Protein AF-A0AA96NWI6-F1 (afdb_monomer_lite)

Secondary structure (DSSP, 8-state):
------------------SSSSHHHHHHHHHHHHHHHHHHHHHHHS-SPPPGGGG-BTTBEEHHHHHHHHHHTTPPP-----TTT-TT-EEEEE-SS-EEEEES--HHHHHH-TTSHHHHS-EEEEEETTEEE-TTS-EE-GGG-HHHHSEEEET---

Sequence (158 aa):
MGLWAFIPALLSGLLVAGRVAISLLSKVGKMGYKAAKQCVGKCKNLGKPKSPDKLLKNGKVDHKDIQAWAKKQNLQNQWKSDPQKFPNGGFKYNDGTYSVHGHGANPAAQVKFPTSNAAQGPTVRITGPKGSLRTDGTWGPFKSDPNGAHIPLKNSPY

Foldseek 3Di:
DDDDDDDDDDDDDDDDDPDDPPVPVVVVVVVVVVVVVVVVVVVVVVQDQDACLVQQDQLAHEPVSVVVSCVVNVWDWPFDDDCQQAVQGWTWTDSPFKIKTKGWAGCVCCVVPVPALSNVTIFIWIQGPAGTQFSVSDGHHCVVPVRRRGGHYPPDSD

Structure (mmCIF, N/CA/C/O backbone):
data_AF-A0AA96NWI6-F1
#
_entry.id   AF-A0AA96NWI6-F1
#
loop_
_atom_site.group_PDB
_atom_site.id
_atom_site.type_symbol
_atom_site.label_atom_id
_atom_site.label_alt_id
_atom_site.label_comp_id
_atom_site.label_asym_id
_atom_site.label_entity_id
_atom_site.label_seq_id
_atom_site.pdbx_PDB_ins_code
_atom_site.Cartn_x
_atom_site.Cartn_y
_atom_site.Cartn_z
_atom_site.occupancy
_atom_site.B_iso_or_equiv
_atom_site.auth_seq_id
_atom_site.auth_comp_id
_atom_site.auth_asym_id
_atom_site.auth_atom_id
_atom_site.pdbx_PDB_model_num
ATOM 1 N N . MET A 1 1 ? -40.478 55.221 75.604 1.00 37.75 1 MET A N 1
ATOM 2 C CA . MET A 1 1 ? -41.612 54.590 76.317 1.00 37.75 1 MET A CA 1
ATOM 3 C C . MET A 1 1 ? -42.461 53.822 75.312 1.00 37.75 1 MET A C 1
ATOM 5 O O . MET A 1 1 ? -42.624 54.365 74.233 1.00 37.75 1 MET A O 1
ATOM 9 N N . GLY A 1 2 ? -42.924 52.613 75.680 1.00 38.06 2 GLY A N 1
ATOM 10 C CA . GLY A 1 2 ? -43.979 51.770 75.055 1.00 38.06 2 GLY A CA 1
ATOM 11 C C . GLY A 1 2 ? -43.834 51.471 73.556 1.00 38.06 2 GLY A C 1
ATOM 12 O O . GLY A 1 2 ? -43.885 52.375 72.744 1.00 38.06 2 GLY A O 1
ATOM 13 N N . LEU A 1 3 ? -43.594 50.253 73.068 1.00 33.91 3 LEU A N 1
ATOM 14 C CA . LEU A 1 3 ? -44.259 48.972 73.327 1.00 33.91 3 LEU A CA 1
ATOM 15 C C . LEU A 1 3 ? -45.797 49.023 73.155 1.00 33.91 3 LEU A C 1
ATOM 17 O O . LEU A 1 3 ? -46.494 49.603 73.978 1.00 33.91 3 LEU A O 1
ATOM 21 N N . TRP A 1 4 ? -46.252 48.317 72.110 1.00 32.47 4 TRP A N 1
ATOM 22 C CA . TRP A 1 4 ? -47.606 47.837 71.781 1.00 32.47 4 TRP A CA 1
ATOM 23 C C . TRP A 1 4 ? -48.689 48.837 71.347 1.00 32.47 4 TRP A C 1
ATOM 25 O O . TRP A 1 4 ? -49.303 49.518 72.157 1.00 32.47 4 TRP A O 1
ATOM 35 N N . ALA A 1 5 ? -49.071 48.736 70.071 1.00 45.28 5 ALA A N 1
ATOM 36 C CA . ALA A 1 5 ? -50.470 48.838 69.667 1.00 45.28 5 ALA A CA 1
ATOM 37 C C . ALA A 1 5 ? -50.777 47.737 68.641 1.00 45.28 5 ALA A C 1
ATOM 39 O O . ALA A 1 5 ? -50.220 47.696 67.545 1.00 45.28 5 ALA A O 1
ATOM 40 N N . PHE A 1 6 ? -51.627 46.809 69.071 1.00 38.56 6 PHE A N 1
ATOM 41 C CA . PHE A 1 6 ? -52.264 45.768 68.279 1.00 38.56 6 PHE A CA 1
ATOM 42 C C . PHE A 1 6 ? -53.183 46.382 67.211 1.00 38.56 6 PHE A C 1
ATOM 44 O O . PHE A 1 6 ? -53.954 47.287 67.517 1.00 38.56 6 PHE A O 1
ATOM 51 N N . ILE A 1 7 ? -53.184 45.812 66.003 1.00 44.25 7 ILE A N 1
ATOM 52 C CA . ILE A 1 7 ? -54.312 45.897 65.063 1.00 44.25 7 ILE A CA 1
ATOM 53 C C . ILE A 1 7 ? -54.665 44.462 64.648 1.00 44.25 7 ILE A C 1
ATOM 55 O O . ILE A 1 7 ? -53.805 43.778 64.086 1.00 44.25 7 ILE A O 1
ATOM 59 N N . PRO A 1 8 ? -55.889 43.976 64.922 1.00 45.72 8 PRO A N 1
ATOM 60 C CA . PRO A 1 8 ? -56.371 42.701 64.413 1.00 45.72 8 PRO A CA 1
ATOM 61 C C . PRO A 1 8 ? -57.242 42.862 63.153 1.00 45.72 8 PRO A C 1
ATOM 63 O O . PRO A 1 8 ? -58.024 43.803 63.052 1.00 45.72 8 PRO A O 1
ATOM 66 N N . ALA A 1 9 ? -57.163 41.834 62.294 1.00 39.34 9 ALA A N 1
ATOM 67 C CA . ALA A 1 9 ? -58.085 41.452 61.210 1.00 39.34 9 ALA A CA 1
ATOM 68 C C . ALA A 1 9 ? -58.128 42.390 59.977 1.00 39.34 9 ALA A C 1
ATOM 70 O O . ALA A 1 9 ? -58.003 43.595 60.101 1.00 39.34 9 ALA A O 1
ATOM 71 N N . LEU A 1 10 ? -58.288 41.949 58.724 1.00 38.03 10 LEU A N 1
ATOM 72 C CA . LEU A 1 10 ? -58.968 40.788 58.134 1.00 38.03 10 LEU A CA 1
ATOM 73 C C . LEU A 1 10 ? -58.508 40.683 56.643 1.00 38.03 10 LEU A C 1
ATOM 75 O O . LEU A 1 10 ? -57.873 41.610 56.152 1.00 38.03 10 LEU A O 1
ATOM 79 N N . LEU A 1 11 ? -58.897 39.615 55.928 1.00 38.88 11 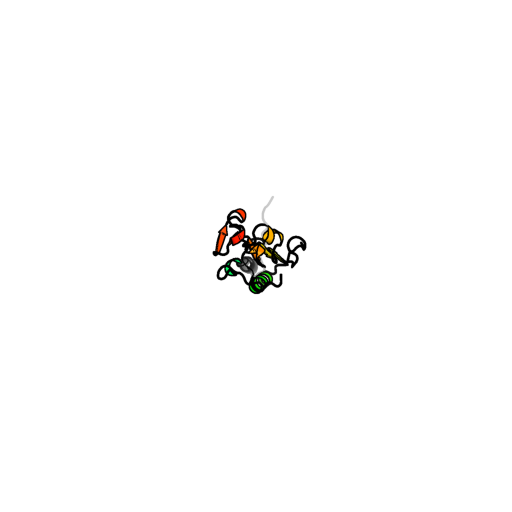LEU A N 1
ATOM 80 C CA . LEU A 1 11 ? -58.579 39.190 54.537 1.00 38.88 11 LEU A CA 1
ATOM 81 C C . LEU A 1 11 ? -57.443 38.152 54.457 1.00 38.88 11 LEU A C 1
ATOM 83 O O . LEU A 1 11 ? -56.268 38.478 54.366 1.00 38.88 11 LEU A O 1
ATOM 87 N N . SER A 1 12 ? -57.709 36.858 54.647 1.00 42.09 12 SER A N 1
ATOM 88 C CA . SER A 1 12 ? -58.475 35.941 53.775 1.00 42.09 12 SER A CA 1
ATOM 89 C C . SER A 1 12 ? -57.887 35.793 52.367 1.00 42.09 12 SER A C 1
ATOM 91 O O . SER A 1 12 ? -58.267 36.503 51.447 1.00 42.09 12 SER A O 1
ATOM 93 N N . GLY A 1 13 ? -57.027 34.780 52.224 1.00 37.06 13 GLY A N 1
ATOM 94 C CA . GLY A 1 13 ? -56.983 33.893 51.060 1.00 37.06 13 GLY A CA 1
ATOM 95 C C . GLY A 1 13 ? -56.286 34.389 49.793 1.00 37.06 13 GLY A C 1
ATOM 96 O O . GLY A 1 13 ? -56.929 34.974 48.936 1.00 37.06 13 GLY A O 1
ATOM 97 N N . LEU A 1 14 ? -55.039 33.949 49.577 1.00 36.94 14 LEU A N 1
ATOM 98 C CA . LEU A 1 14 ? -54.689 33.272 48.321 1.00 36.94 14 LEU A CA 1
ATOM 99 C C . LEU A 1 14 ? -53.428 32.402 48.469 1.00 36.94 14 LEU A C 1
ATOM 101 O O . LEU A 1 14 ? -52.298 32.875 48.512 1.00 36.94 14 LEU A O 1
ATOM 105 N N . LEU A 1 15 ? -53.692 31.103 48.592 1.00 41.00 15 LEU A N 1
ATOM 106 C CA . LEU A 1 15 ? -52.991 29.973 47.981 1.00 41.00 15 LEU A CA 1
ATOM 107 C C . LEU A 1 15 ? -51.484 30.088 47.681 1.00 41.00 15 LEU A C 1
ATOM 109 O O . LEU A 1 15 ? -51.024 30.666 46.700 1.00 41.00 15 LEU A O 1
ATOM 113 N N . VAL A 1 16 ? -50.758 29.313 48.486 1.00 46.16 16 VAL A N 1
ATOM 114 C CA . VAL A 1 16 ? -49.515 28.598 48.185 1.00 46.16 16 VAL A CA 1
ATOM 115 C C . VAL A 1 16 ? -49.493 28.078 46.739 1.00 46.16 16 VAL A C 1
ATOM 117 O O . VAL A 1 16 ? -50.089 27.053 46.424 1.00 46.16 16 VAL A O 1
ATOM 120 N N . ALA A 1 17 ? -48.746 28.745 45.865 1.00 42.22 17 ALA A N 1
ATOM 121 C CA . ALA A 1 17 ? -48.365 28.212 44.557 1.00 42.22 17 ALA A CA 1
ATOM 122 C C . ALA A 1 17 ? -46.963 28.697 44.167 1.00 42.22 17 ALA A C 1
ATOM 124 O O . ALA A 1 17 ? -46.728 29.242 43.097 1.00 42.22 17 ALA A O 1
ATOM 125 N N . GLY A 1 18 ? -45.995 28.510 45.060 1.00 43.12 18 GLY A N 1
ATOM 126 C CA . GLY A 1 18 ? -44.604 28.838 44.784 1.00 43.12 18 GLY A CA 1
ATOM 127 C C . GLY A 1 18 ? -43.700 27.772 45.357 1.00 43.12 18 GLY A C 1
ATOM 128 O O . GLY A 1 18 ? -43.241 27.957 46.476 1.00 43.12 18 GLY A O 1
ATOM 129 N N . ARG A 1 19 ? -43.493 26.661 44.620 1.00 45.44 19 ARG A N 1
ATOM 130 C CA . ARG A 1 19 ? -42.296 25.775 44.694 1.00 45.44 19 ARG A CA 1
ATOM 131 C C . ARG A 1 19 ? -42.347 24.457 43.895 1.00 45.44 19 ARG A C 1
ATOM 133 O O . ARG A 1 19 ? -41.465 23.630 44.086 1.00 45.44 19 ARG A O 1
ATOM 140 N N . VAL A 1 20 ? -43.277 24.244 42.956 1.00 44.91 20 VAL A N 1
ATOM 141 C CA . VAL A 1 20 ? -43.308 22.980 42.166 1.00 44.91 20 VAL A CA 1
ATOM 142 C C . VAL A 1 20 ? -42.875 23.143 40.696 1.00 44.91 20 VAL A C 1
ATOM 144 O O . VAL A 1 20 ? -42.716 22.157 39.987 1.00 44.91 20 VAL A O 1
ATOM 147 N N . ALA A 1 21 ? -42.555 24.353 40.225 1.00 43.72 21 ALA A N 1
ATOM 148 C CA . ALA A 1 21 ? -42.187 24.570 38.814 1.00 43.72 21 ALA A CA 1
ATOM 149 C C . ALA A 1 21 ? -40.673 24.521 38.498 1.00 43.72 21 ALA A C 1
ATOM 151 O O . ALA A 1 21 ? -40.297 24.510 37.331 1.00 43.72 21 ALA A O 1
ATOM 152 N N . ILE A 1 22 ? -39.781 24.457 39.496 1.00 40.31 22 ILE A N 1
ATOM 153 C CA . ILE A 1 22 ? -38.317 24.503 39.253 1.00 40.31 22 ILE A CA 1
ATOM 154 C C . ILE A 1 22 ? -37.688 23.091 39.177 1.00 40.31 22 ILE A C 1
ATOM 156 O O . ILE A 1 22 ? -36.609 22.900 38.614 1.00 40.31 22 ILE A O 1
ATOM 160 N N . SER A 1 23 ? -38.374 22.054 39.669 1.00 42.44 23 SER A N 1
ATOM 161 C CA . SER A 1 23 ? -37.821 20.688 39.729 1.00 42.44 23 SER A CA 1
ATOM 162 C C . SER A 1 23 ? -37.815 19.950 38.377 1.00 42.44 23 SER A C 1
ATOM 164 O O . SER A 1 23 ? -36.943 19.115 38.129 1.00 42.44 23 SER A O 1
ATOM 166 N N . LEU A 1 24 ? -38.726 20.278 37.455 1.00 42.94 24 LEU A N 1
ATOM 167 C CA . LEU A 1 24 ? -38.852 19.545 36.186 1.00 42.94 24 LEU A CA 1
ATOM 168 C C . LEU A 1 24 ? -37.841 19.986 35.112 1.00 42.94 24 LEU A C 1
ATOM 170 O O . LEU A 1 24 ? -37.417 19.160 34.306 1.00 42.94 24 LEU A O 1
ATOM 174 N N . LEU A 1 25 ? -37.355 21.231 35.142 1.00 43.59 25 LEU A N 1
ATOM 175 C CA . LEU A 1 25 ? -36.366 21.724 34.168 1.00 43.59 25 LEU A CA 1
ATOM 176 C C . LEU A 1 25 ? -34.957 21.149 34.389 1.00 43.59 25 LEU A C 1
ATOM 178 O O . LEU A 1 25 ? -34.218 20.894 33.437 1.00 43.59 25 LEU A O 1
ATOM 182 N N . SER A 1 26 ? -34.585 20.861 35.638 1.00 43.34 26 SER A N 1
ATOM 183 C CA . SER A 1 26 ? -33.250 20.336 35.960 1.00 43.34 26 SER A CA 1
ATOM 184 C C . SER A 1 26 ? -33.080 18.846 35.623 1.00 43.34 26 SER A C 1
ATOM 186 O O . SER A 1 26 ? -31.958 18.391 35.373 1.00 43.34 26 SER A O 1
ATOM 188 N N . LYS A 1 27 ? -34.178 18.080 35.551 1.00 44.12 27 LYS A N 1
ATOM 189 C CA . LYS A 1 27 ? -34.154 16.650 35.192 1.00 44.12 27 LYS A CA 1
ATOM 190 C C . LYS A 1 27 ? -34.096 16.435 33.675 1.00 44.12 27 LYS A C 1
ATOM 192 O O . LYS A 1 27 ? -33.365 15.554 33.220 1.00 44.12 27 LYS A O 1
ATOM 197 N N . VAL A 1 28 ? -34.768 17.287 32.895 1.00 48.31 28 VAL A N 1
ATOM 198 C CA . VAL A 1 28 ? -34.723 17.259 31.420 1.00 48.31 28 VAL A CA 1
ATOM 199 C C . VAL A 1 28 ? -33.347 17.697 30.900 1.00 48.31 28 VAL A C 1
ATOM 201 O O . VAL A 1 28 ? -32.775 17.018 30.049 1.00 48.31 28 VAL A O 1
ATOM 204 N N . GLY A 1 29 ? -32.739 18.738 31.485 1.00 42.88 29 GLY A N 1
ATOM 205 C CA . GLY A 1 29 ? -31.388 19.183 31.110 1.00 42.88 29 GLY A CA 1
ATOM 206 C C . GLY A 1 29 ? -30.290 18.141 31.376 1.00 42.88 29 GLY A C 1
ATOM 207 O O . GLY A 1 29 ? -29.401 17.941 30.547 1.00 42.88 29 GLY A O 1
ATOM 208 N N . LYS A 1 30 ? -30.369 17.401 32.493 1.00 46.94 30 LYS A N 1
ATOM 209 C CA . LYS A 1 30 ? -29.399 16.335 32.820 1.00 46.94 30 LYS A CA 1
ATOM 210 C C . LYS A 1 30 ? -29.573 15.077 31.959 1.00 46.94 30 LYS A C 1
ATOM 212 O O . LYS A 1 30 ? -28.570 14.447 31.620 1.00 46.94 30 LYS A O 1
ATOM 217 N N . MET A 1 31 ? -30.805 14.723 31.574 1.00 43.41 31 MET A N 1
ATOM 218 C CA . MET A 1 31 ? -31.057 13.632 30.619 1.00 43.41 31 MET A CA 1
ATOM 219 C C . MET A 1 31 ? -30.610 14.000 29.202 1.00 43.41 31 MET A C 1
ATOM 221 O O . MET A 1 31 ? -29.936 13.192 28.568 1.00 43.41 31 MET A O 1
ATOM 225 N N . GLY A 1 32 ? -30.881 15.228 28.747 1.00 47.72 32 GLY A N 1
ATOM 226 C CA . GLY A 1 32 ? -30.402 15.737 27.459 1.00 47.72 32 GLY A CA 1
ATOM 227 C C . GLY A 1 32 ? -28.876 15.788 27.380 1.00 47.72 32 GLY A C 1
ATOM 228 O O . GLY A 1 32 ? -28.300 15.346 26.393 1.00 47.72 32 GLY A O 1
ATOM 229 N N . TYR A 1 33 ? -28.198 16.215 28.451 1.00 50.97 33 TYR A N 1
ATOM 230 C CA . TYR A 1 33 ? -26.734 16.229 28.508 1.00 50.97 33 TYR A CA 1
ATOM 231 C C . TYR A 1 33 ? -26.126 14.817 28.537 1.00 50.97 33 TYR A C 1
ATOM 233 O O . TYR A 1 33 ? -25.139 14.567 27.847 1.00 50.97 33 TYR A O 1
ATOM 241 N N . LYS A 1 34 ? -26.708 13.861 29.279 1.00 51.22 34 LYS A N 1
ATOM 242 C CA . LYS A 1 34 ? -26.253 12.458 29.247 1.00 51.22 34 LYS A CA 1
ATOM 243 C C . LYS A 1 34 ? -26.489 11.817 27.880 1.00 51.22 34 LYS A C 1
ATOM 245 O O . LYS A 1 34 ? -25.558 11.210 27.362 1.00 51.22 34 LYS A O 1
ATOM 250 N N . ALA A 1 35 ? -27.666 11.994 27.282 1.00 52.59 35 ALA A N 1
ATOM 251 C CA . ALA A 1 35 ? -27.978 11.479 25.950 1.00 52.59 35 ALA A CA 1
ATOM 252 C C . ALA A 1 35 ? -27.085 12.118 24.875 1.00 52.59 35 ALA A C 1
ATOM 254 O O . ALA A 1 35 ? -26.501 11.401 24.070 1.00 52.59 35 ALA A O 1
ATOM 255 N N 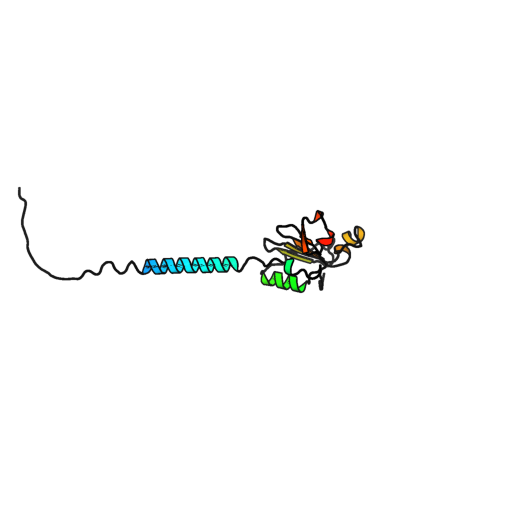. ALA A 1 36 ? -26.860 13.435 24.919 1.00 51.28 36 ALA A N 1
ATOM 256 C CA . ALA A 1 36 ? -25.931 14.122 24.024 1.00 51.28 36 ALA A CA 1
ATOM 257 C C . ALA A 1 36 ? -24.488 13.624 24.202 1.00 51.28 36 ALA A C 1
ATOM 259 O O . ALA A 1 36 ? -23.814 13.343 23.217 1.00 51.28 36 ALA A O 1
ATOM 260 N N . LYS A 1 37 ? -24.012 13.414 25.436 1.00 50.62 37 LYS A N 1
ATOM 261 C CA . LYS A 1 37 ? -22.665 12.871 25.701 1.00 50.62 37 LYS A CA 1
ATOM 262 C C . LYS A 1 37 ? -22.538 11.401 25.279 1.00 50.62 37 LYS A C 1
ATOM 264 O O . LYS A 1 37 ? -21.469 10.987 24.834 1.00 50.62 37 LYS A O 1
ATOM 269 N N . GLN A 1 38 ? -23.622 10.628 25.359 1.00 47.69 38 GLN A N 1
ATOM 270 C CA . GLN A 1 38 ? -23.695 9.235 24.910 1.00 47.69 38 GLN A CA 1
ATOM 271 C C . GLN A 1 38 ? -23.774 9.135 23.375 1.00 47.69 38 GLN A C 1
ATOM 273 O O . GLN A 1 38 ? -23.131 8.259 22.803 1.00 47.69 38 GLN A O 1
ATOM 278 N N . CYS A 1 39 ? -24.439 10.077 22.697 1.00 49.97 39 CYS A N 1
ATOM 279 C CA . CYS A 1 39 ? -24.422 10.228 21.237 1.00 49.97 39 CYS A CA 1
ATOM 280 C C . CYS A 1 39 ? -23.056 10.718 20.726 1.00 49.97 39 CYS A C 1
ATOM 282 O O . CYS A 1 39 ? -22.515 10.142 19.787 1.00 49.97 39 CYS A O 1
ATOM 284 N N . VAL A 1 40 ? -22.422 11.684 21.400 1.00 52.53 40 VAL A N 1
ATOM 285 C CA . VAL A 1 40 ? -21.042 12.117 21.107 1.00 52.53 40 VAL A CA 1
ATOM 286 C C . VAL A 1 40 ? -20.041 10.978 21.356 1.00 52.53 40 VAL A C 1
ATOM 288 O O . VAL A 1 40 ? -19.093 10.807 20.593 1.00 52.53 40 VAL A O 1
ATOM 291 N N . GLY A 1 41 ? -20.261 10.147 22.379 1.00 48.16 41 GLY A N 1
ATOM 292 C CA . GLY A 1 41 ? -19.446 8.963 22.672 1.00 48.16 41 GLY A CA 1
ATOM 293 C C . GLY A 1 41 ? -19.626 7.809 21.676 1.00 48.16 41 GLY A C 1
ATOM 294 O O . GLY A 1 41 ? -18.648 7.146 21.330 1.00 48.16 41 GLY A O 1
ATOM 295 N N . LYS A 1 42 ? -20.848 7.585 21.167 1.00 42.53 42 LYS A N 1
ATOM 296 C CA . LYS A 1 42 ? -21.126 6.599 20.105 1.00 42.53 42 LYS A CA 1
ATOM 297 C C . LYS A 1 42 ? -20.564 7.055 18.755 1.00 42.53 42 LYS A C 1
ATOM 299 O O . LYS A 1 42 ? -19.972 6.239 18.059 1.00 42.53 42 LYS A O 1
ATOM 304 N N . CYS A 1 43 ? -20.616 8.351 18.441 1.00 47.06 43 CYS A N 1
ATOM 305 C CA . CYS A 1 43 ? -19.950 8.919 17.263 1.00 47.06 43 CYS A CA 1
ATOM 306 C C . CYS A 1 43 ? -18.416 8.893 17.368 1.00 47.06 43 CYS A C 1
ATOM 308 O O . CYS A 1 43 ? -17.747 8.640 16.371 1.00 47.06 43 CYS A O 1
ATOM 310 N N . LYS A 1 44 ? -17.840 9.040 18.571 1.00 45.34 44 LYS A N 1
ATOM 311 C CA . LYS A 1 44 ? -16.389 8.882 18.793 1.00 45.34 44 LYS A CA 1
ATOM 312 C C . LYS A 1 44 ? -15.879 7.446 18.603 1.00 45.34 44 LYS A C 1
ATOM 314 O O . LYS A 1 44 ? -14.703 7.270 18.303 1.00 45.34 44 LYS A O 1
ATOM 319 N N . ASN A 1 45 ? -16.738 6.432 18.732 1.00 44.06 45 ASN A N 1
ATOM 320 C CA . ASN A 1 45 ? -16.377 5.023 18.512 1.00 44.06 45 ASN A CA 1
ATOM 321 C C . ASN A 1 45 ? -16.815 4.463 17.145 1.00 44.06 45 ASN A C 1
ATOM 323 O O . ASN A 1 45 ? -16.476 3.328 16.820 1.00 44.06 45 ASN A O 1
ATOM 327 N N . LEU A 1 46 ? -17.498 5.258 16.317 1.00 45.41 46 LEU A N 1
ATOM 328 C CA . LEU A 1 46 ? -17.781 4.937 14.910 1.00 45.41 46 LEU A CA 1
ATOM 329 C C . LEU A 1 46 ? -16.589 5.229 13.974 1.00 45.41 46 LEU A C 1
ATOM 331 O O . LEU A 1 46 ? -16.655 4.911 12.790 1.00 45.41 46 LEU A O 1
ATOM 335 N N . GLY A 1 47 ? -15.504 5.808 14.502 1.00 45.16 47 GLY A N 1
ATOM 336 C CA . GLY A 1 47 ? -14.408 6.385 13.720 1.00 45.16 47 GLY A CA 1
ATOM 337 C C . GLY A 1 47 ? -13.003 5.884 14.054 1.00 45.16 47 GLY A C 1
ATOM 338 O O . GLY A 1 47 ? -12.050 6.574 13.715 1.00 45.16 47 GLY A O 1
ATOM 339 N N . LYS A 1 48 ? -12.825 4.722 14.707 1.00 49.19 48 LYS A N 1
ATOM 340 C CA . LYS A 1 48 ? -11.505 4.068 14.641 1.00 49.19 48 LYS A CA 1
ATOM 341 C C . LYS A 1 48 ? -11.382 3.399 13.273 1.00 49.19 48 LYS A C 1
ATOM 343 O O . LYS A 1 48 ? -12.205 2.523 12.977 1.00 49.19 48 LYS A O 1
ATOM 348 N N . PRO A 1 49 ? -10.389 3.773 12.450 1.00 54.66 49 PRO A N 1
ATOM 349 C CA . PRO A 1 49 ? -10.185 3.127 11.170 1.00 54.66 49 PRO A CA 1
ATOM 350 C C . PRO A 1 49 ? -10.042 1.625 11.373 1.00 54.66 49 PRO A C 1
ATOM 352 O O . PRO A 1 49 ? -9.260 1.169 12.214 1.00 54.66 49 PRO A O 1
ATOM 355 N N . LYS A 1 50 ? -10.830 0.832 10.634 1.00 72.56 50 LYS A N 1
ATOM 356 C CA . LYS A 1 50 ? -10.581 -0.611 10.594 1.00 72.56 50 LYS A CA 1
ATOM 357 C C . LYS A 1 50 ? -9.180 -0.775 10.028 1.00 72.56 50 LYS A C 1
ATOM 359 O O . LYS A 1 50 ? -8.904 -0.266 8.944 1.00 72.56 50 LYS A O 1
ATOM 364 N N . SER A 1 51 ? -8.323 -1.440 10.791 1.00 83.56 51 SER A N 1
ATOM 365 C CA . SER A 1 51 ? -6.936 -1.653 10.409 1.00 83.56 51 SER A CA 1
ATOM 366 C C . SER A 1 51 ? -6.870 -2.276 9.003 1.00 83.56 51 SER A C 1
ATOM 368 O O . SER A 1 51 ? -7.618 -3.219 8.716 1.00 83.56 51 SER A O 1
ATOM 370 N N . PRO A 1 52 ? -6.021 -1.745 8.107 1.00 88.06 52 PRO A N 1
ATOM 371 C CA . PRO A 1 52 ? -5.900 -2.242 6.740 1.00 88.06 52 PRO A CA 1
ATOM 372 C C . PRO A 1 52 ? -5.222 -3.623 6.648 1.00 88.06 52 PRO A C 1
ATOM 374 O O . PRO A 1 52 ? -5.127 -4.171 5.555 1.00 88.06 52 PRO A O 1
ATOM 377 N N . ASP A 1 53 ? -4.809 -4.244 7.765 1.00 90.12 53 ASP A N 1
ATOM 378 C CA . ASP A 1 53 ? -4.283 -5.623 7.776 1.00 90.12 53 ASP A CA 1
ATOM 379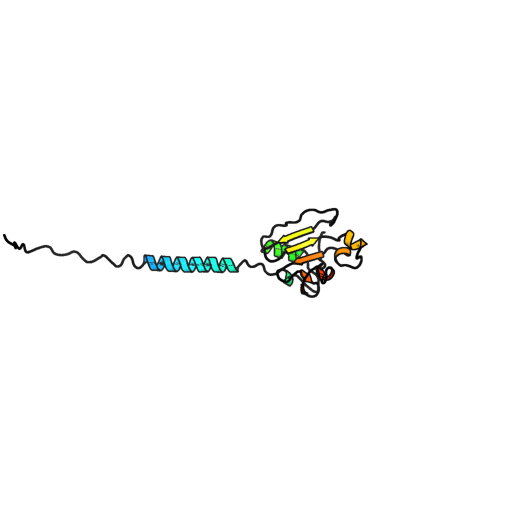 C C . ASP A 1 53 ? -5.274 -6.646 7.232 1.00 90.12 53 ASP A C 1
ATOM 381 O O . ASP A 1 53 ? -4.873 -7.615 6.597 1.00 90.12 53 ASP A O 1
ATOM 385 N N . LYS A 1 54 ? -6.576 -6.414 7.422 1.00 91.69 54 LYS A N 1
ATOM 386 C CA . LYS A 1 54 ? -7.625 -7.314 6.922 1.00 91.69 54 LYS A CA 1
ATOM 387 C C . LYS A 1 54 ? -7.753 -7.321 5.400 1.00 91.69 54 LYS A C 1
ATOM 389 O O . LYS A 1 54 ? -8.481 -8.151 4.865 1.00 91.69 54 LYS A O 1
ATOM 394 N N . LEU A 1 55 ? -7.070 -6.407 4.712 1.00 94.81 55 LEU A N 1
ATOM 395 C CA . LEU A 1 55 ? -7.001 -6.386 3.253 1.00 94.81 55 LEU A CA 1
ATOM 396 C C . LEU A 1 55 ? -5.965 -7.386 2.717 1.00 94.81 55 LEU A C 1
ATOM 398 O O . LEU A 1 55 ? -5.999 -7.716 1.532 1.00 94.81 55 LEU A O 1
ATOM 402 N N . LEU A 1 56 ? -5.059 -7.877 3.572 1.00 97.00 56 LEU A N 1
ATOM 403 C CA . LEU A 1 56 ? -4.072 -8.883 3.204 1.00 97.00 56 LEU A CA 1
ATOM 404 C C . LEU A 1 56 ? -4.752 -10.238 2.992 1.00 97.00 56 LEU A C 1
ATOM 406 O O . LEU A 1 56 ? -5.381 -10.790 3.893 1.00 97.00 56 LEU A O 1
ATOM 410 N N . LYS A 1 57 ? -4.587 -10.790 1.793 1.00 96.38 57 LYS A N 1
ATOM 411 C CA . LYS A 1 57 ? -5.118 -12.091 1.384 1.00 96.38 57 LYS A CA 1
ATOM 412 C C . LYS A 1 57 ? -4.000 -12.868 0.698 1.00 96.38 57 LYS A C 1
ATOM 414 O O . LYS A 1 57 ? -3.535 -12.470 -0.370 1.00 96.38 57 LYS A O 1
ATOM 419 N N . ASN A 1 58 ? -3.561 -13.967 1.312 1.00 95.38 58 ASN A N 1
ATOM 420 C CA . ASN A 1 58 ? -2.495 -14.841 0.797 1.00 95.38 58 ASN A CA 1
ATOM 421 C C . ASN A 1 58 ? -1.229 -14.060 0.392 1.00 95.38 58 ASN A C 1
ATOM 423 O O . ASN A 1 58 ? -0.722 -14.197 -0.722 1.00 95.38 58 ASN A O 1
ATOM 427 N N . GLY A 1 59 ? -0.778 -13.169 1.280 1.00 96.75 59 GLY A N 1
ATOM 428 C CA . GLY A 1 59 ? 0.417 -12.347 1.088 1.00 96.75 59 GLY A CA 1
ATOM 429 C C . GLY A 1 59 ? 0.328 -11.268 0.021 1.00 96.75 59 GLY A C 1
ATOM 430 O O . GLY A 1 59 ? 1.357 -10.769 -0.420 1.00 96.75 59 GLY A O 1
ATOM 431 N N . LYS A 1 60 ? -0.882 -10.900 -0.405 1.00 97.75 60 LYS A N 1
ATOM 432 C CA . LYS A 1 60 ? -1.124 -9.861 -1.410 1.00 97.75 60 LYS A CA 1
ATOM 433 C C . LYS A 1 60 ? -2.275 -8.966 -0.970 1.00 97.75 60 LYS A C 1
ATOM 435 O O . LYS A 1 60 ? -3.117 -9.381 -0.175 1.00 97.75 60 LYS A O 1
ATOM 440 N N . VAL A 1 61 ? -2.333 -7.756 -1.508 1.00 97.62 61 VAL A N 1
ATOM 441 C CA . VAL A 1 61 ? -3.460 -6.832 -1.310 1.00 97.62 61 VAL A CA 1
ATOM 442 C C . VAL A 1 61 ? -4.008 -6.429 -2.674 1.00 97.62 61 VAL A C 1
ATOM 444 O O . VAL A 1 61 ? -3.249 -6.321 -3.634 1.00 97.62 61 VAL A O 1
ATOM 447 N N . ASP A 1 62 ? -5.319 -6.231 -2.779 1.00 97.88 62 ASP A N 1
ATOM 448 C CA . ASP A 1 62 ? -5.947 -5.687 -3.985 1.00 97.88 62 ASP A CA 1
ATOM 449 C C . ASP A 1 62 ? -6.022 -4.155 -3.911 1.00 97.88 62 ASP A C 1
ATOM 451 O O . ASP A 1 62 ? -6.421 -3.585 -2.891 1.00 97.88 62 ASP A O 1
ATOM 455 N N . HIS A 1 63 ? -5.657 -3.473 -4.995 1.00 97.75 63 HIS A N 1
ATOM 456 C CA . HIS A 1 63 ? -5.734 -2.018 -5.076 1.00 97.75 63 HIS A CA 1
ATOM 457 C C . HIS A 1 63 ? -7.159 -1.490 -4.849 1.00 97.75 63 HIS A C 1
ATOM 459 O O . HIS A 1 63 ? -7.335 -0.497 -4.141 1.00 97.75 63 HIS A O 1
ATOM 465 N N . LYS A 1 64 ? -8.191 -2.167 -5.367 1.00 96.75 64 LYS A N 1
ATOM 466 C CA . LYS A 1 64 ? -9.592 -1.762 -5.173 1.00 96.75 64 LYS A CA 1
ATOM 467 C C . LYS A 1 64 ? -10.002 -1.832 -3.705 1.00 96.75 64 LYS A C 1
ATOM 469 O O . LYS A 1 64 ? -10.705 -0.942 -3.232 1.00 96.75 64 LYS A O 1
ATOM 474 N N . ASP A 1 65 ? -9.521 -2.840 -2.979 1.00 96.81 65 ASP A N 1
ATOM 475 C CA . ASP A 1 65 ? -9.793 -3.011 -1.549 1.00 96.81 65 ASP A CA 1
ATOM 476 C C . ASP A 1 65 ? -9.178 -1.861 -0.727 1.00 96.81 65 ASP A C 1
ATOM 478 O O . ASP A 1 65 ? -9.824 -1.331 0.181 1.00 96.81 65 ASP A O 1
ATOM 482 N N . ILE A 1 66 ? -7.972 -1.402 -1.087 1.00 96.69 66 ILE A N 1
ATOM 483 C CA . ILE A 1 66 ? -7.356 -0.210 -0.480 1.00 96.69 66 ILE A CA 1
ATOM 484 C C . ILE A 1 66 ? -8.158 1.050 -0.793 1.00 96.69 66 ILE A C 1
ATOM 486 O O . ILE A 1 66 ? -8.412 1.842 0.112 1.00 96.69 66 ILE A O 1
ATOM 490 N N . GLN A 1 67 ? -8.568 1.245 -2.048 1.00 96.56 67 GLN A N 1
ATOM 491 C CA . GLN A 1 67 ? -9.351 2.420 -2.440 1.00 96.56 67 GLN A CA 1
ATOM 492 C C . GLN A 1 67 ? -10.696 2.463 -1.705 1.00 96.56 67 GLN A C 1
ATOM 494 O O . GLN A 1 67 ? -11.101 3.507 -1.193 1.00 96.56 67 GLN A O 1
ATOM 499 N N . ALA A 1 68 ? -11.369 1.316 -1.578 1.00 95.12 68 ALA A N 1
ATOM 500 C CA . ALA A 1 68 ? -12.604 1.194 -0.813 1.00 95.12 68 ALA A CA 1
ATOM 501 C C . ALA A 1 68 ? -12.387 1.493 0.678 1.00 95.12 68 ALA A C 1
ATOM 503 O O . ALA A 1 68 ? -13.190 2.202 1.291 1.00 95.12 68 ALA A O 1
ATOM 504 N N . TRP A 1 69 ? -11.290 0.996 1.259 1.00 94.56 69 TRP A N 1
ATOM 505 C CA . TRP A 1 69 ? -10.900 1.312 2.632 1.00 94.56 69 TRP A CA 1
ATOM 506 C C . TRP A 1 69 ? -10.645 2.813 2.816 1.00 94.56 69 TRP A C 1
ATOM 508 O O . TRP A 1 69 ? -11.265 3.423 3.686 1.00 94.56 69 TRP A O 1
ATOM 518 N N . ALA A 1 70 ? -9.820 3.426 1.966 1.00 95.12 70 ALA A N 1
ATOM 519 C CA . ALA A 1 70 ? -9.488 4.846 2.039 1.00 95.12 70 ALA A CA 1
ATOM 520 C C . ALA A 1 70 ? -10.739 5.726 1.889 1.00 95.12 70 ALA A C 1
ATOM 522 O O . ALA A 1 70 ? -10.956 6.629 2.697 1.00 95.12 70 ALA A O 1
ATOM 523 N N . LYS A 1 71 ? -11.620 5.402 0.930 1.00 94.19 71 LYS A N 1
ATOM 524 C CA . LYS A 1 71 ? -12.908 6.085 0.734 1.00 94.19 71 LYS A CA 1
ATOM 525 C C . LYS A 1 71 ? -13.806 5.974 1.965 1.00 94.19 71 LYS A C 1
ATOM 527 O O . LYS A 1 71 ? -14.379 6.970 2.393 1.00 94.19 71 LYS A O 1
ATOM 532 N N . LYS A 1 72 ? -13.912 4.784 2.566 1.00 91.50 72 LYS A N 1
ATOM 533 C CA . LYS A 1 72 ? -14.707 4.565 3.786 1.00 91.50 72 LYS A CA 1
ATOM 534 C C . LYS A 1 72 ? -14.194 5.379 4.975 1.00 91.50 72 LYS A C 1
ATOM 536 O O . LYS A 1 72 ? -14.987 5.775 5.822 1.00 91.50 72 LYS A O 1
ATOM 541 N N . GLN A 1 73 ? -12.886 5.600 5.038 1.00 89.69 73 GLN A N 1
ATOM 542 C CA . GLN A 1 73 ? -12.233 6.404 6.069 1.00 89.69 73 GLN A CA 1
ATOM 543 C C . GLN A 1 73 ? -12.157 7.902 5.707 1.00 89.69 73 GLN A C 1
ATOM 545 O O . GLN A 1 73 ? -11.602 8.679 6.476 1.00 89.69 73 GLN A O 1
ATOM 550 N N . ASN A 1 74 ? -12.712 8.316 4.559 1.00 92.75 74 ASN A N 1
ATOM 551 C CA . ASN A 1 74 ? -12.629 9.681 4.032 1.00 92.75 74 ASN A CA 1
ATOM 552 C C . ASN A 1 74 ? -11.182 10.215 3.947 1.00 92.75 74 ASN A C 1
ATOM 554 O O . ASN A 1 74 ? -10.903 11.368 4.276 1.00 92.75 74 ASN A O 1
ATOM 558 N N . LEU A 1 75 ? -10.242 9.357 3.540 1.00 94.38 75 LEU A N 1
ATOM 559 C CA . LEU A 1 75 ? -8.828 9.714 3.436 1.00 94.38 75 LEU A CA 1
ATOM 560 C C . LEU A 1 75 ? -8.525 10.325 2.075 1.00 94.38 75 LEU A C 1
ATOM 562 O O . LEU A 1 75 ? -8.901 9.793 1.031 1.00 94.38 75 LEU A O 1
ATOM 566 N N . GLN A 1 76 ? -7.767 11.414 2.093 1.00 96.00 76 GLN A N 1
ATOM 567 C CA . GLN A 1 76 ? -7.227 12.023 0.885 1.00 96.00 76 GLN A CA 1
ATOM 568 C C . GLN A 1 76 ? -5.907 11.357 0.495 1.00 96.00 76 GLN A C 1
ATOM 570 O O . GLN A 1 76 ? -5.118 10.963 1.358 1.00 96.00 76 GLN A O 1
ATOM 575 N N . ASN A 1 77 ? -5.656 11.249 -0.811 1.00 97.62 77 ASN A N 1
ATOM 576 C CA . ASN A 1 77 ? -4.365 10.793 -1.311 1.00 97.62 77 ASN A CA 1
ATOM 577 C C . ASN A 1 77 ? -3.306 11.881 -1.065 1.00 97.62 77 ASN A C 1
ATOM 579 O O . ASN A 1 77 ? -3.409 12.986 -1.584 1.00 97.62 77 ASN A O 1
ATOM 583 N N . GLN A 1 78 ? -2.286 11.550 -0.281 1.00 97.50 78 GLN A N 1
ATOM 584 C CA . GLN A 1 78 ? -1.156 12.401 0.100 1.00 97.50 78 GLN A CA 1
ATOM 585 C C . GLN A 1 78 ? 0.108 12.093 -0.717 1.00 97.50 78 GLN A C 1
ATOM 587 O O . GLN A 1 78 ? 1.221 12.429 -0.298 1.00 97.50 78 GLN A O 1
ATOM 592 N N . TRP A 1 79 ? -0.032 11.377 -1.834 1.00 97.19 79 TRP A N 1
ATOM 593 C CA . TRP A 1 79 ? 1.081 11.067 -2.719 1.00 97.19 79 TRP A CA 1
ATOM 594 C C . TRP A 1 79 ? 1.766 12.333 -3.217 1.00 97.19 79 TRP A C 1
ATOM 596 O O . TRP A 1 79 ? 1.122 13.294 -3.632 1.00 97.19 79 TRP A O 1
ATOM 606 N N . LYS A 1 80 ? 3.095 12.298 -3.199 1.00 95.25 80 LYS A N 1
ATOM 607 C CA . LYS A 1 80 ? 3.937 13.302 -3.835 1.00 95.25 80 LYS A CA 1
ATOM 608 C C . LYS A 1 80 ? 4.634 12.617 -4.994 1.00 95.25 80 LYS A C 1
ATOM 610 O O . LYS A 1 80 ? 5.260 11.582 -4.784 1.00 95.25 80 LYS A O 1
ATOM 615 N N . SER A 1 81 ? 4.483 13.182 -6.189 1.00 93.56 81 SER A N 1
ATOM 616 C CA . SER A 1 81 ? 5.098 12.630 -7.392 1.00 93.56 81 SER A CA 1
ATOM 617 C C . SER A 1 81 ? 6.615 12.554 -7.230 1.00 93.56 81 SER A C 1
ATOM 619 O O . SER A 1 81 ? 7.247 13.531 -6.831 1.00 93.56 81 SER A O 1
ATOM 621 N N . ASP A 1 82 ? 7.172 11.388 -7.534 1.00 92.88 82 ASP A N 1
ATOM 622 C CA . ASP A 1 82 ? 8.608 11.125 -7.586 1.00 92.88 82 ASP A CA 1
ATOM 623 C C . ASP A 1 82 ? 8.860 10.224 -8.804 1.00 92.88 82 ASP A C 1
ATOM 625 O O . ASP A 1 82 ? 8.972 9.005 -8.663 1.00 92.88 82 ASP A O 1
ATOM 629 N N . PRO A 1 83 ? 8.862 10.794 -10.022 1.00 92.69 83 PRO A N 1
ATOM 630 C CA . PRO A 1 83 ? 8.967 10.014 -11.253 1.00 92.69 83 PRO A CA 1
ATOM 631 C C . PRO A 1 83 ? 10.340 9.353 -11.420 1.00 92.69 83 PRO A C 1
ATOM 633 O O . PRO A 1 83 ? 10.464 8.390 -12.167 1.00 92.69 83 PRO A O 1
ATOM 636 N N . GLN A 1 84 ? 11.373 9.827 -10.715 1.00 92.25 84 GLN A N 1
ATOM 637 C CA . GLN A 1 84 ? 12.692 9.197 -10.738 1.00 92.25 84 GLN A CA 1
ATOM 638 C C . GLN A 1 84 ? 12.690 7.884 -9.950 1.00 92.25 84 GLN A C 1
ATOM 640 O O . GLN A 1 84 ? 13.303 6.900 -10.365 1.00 92.25 84 GLN A O 1
ATOM 645 N N . LYS A 1 85 ? 12.012 7.860 -8.800 1.00 91.94 85 LYS A N 1
ATOM 646 C CA . LYS A 1 85 ? 11.950 6.676 -7.940 1.00 91.94 85 LYS A CA 1
ATOM 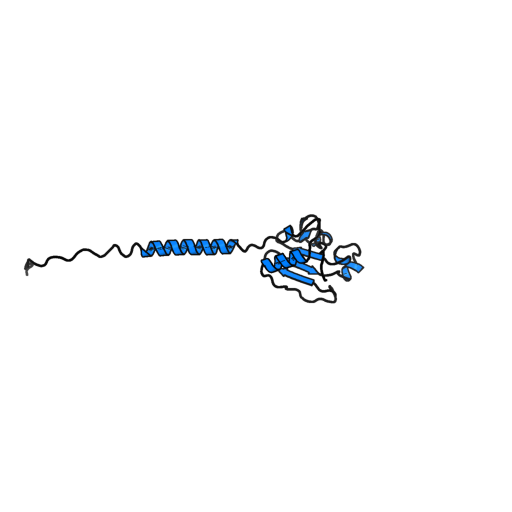647 C C . LYS A 1 85 ? 10.800 5.740 -8.290 1.00 91.94 85 LYS A C 1
ATOM 649 O O . LYS A 1 85 ? 10.946 4.525 -8.176 1.00 91.94 85 LYS A O 1
ATOM 654 N N . PHE A 1 86 ? 9.668 6.307 -8.693 1.00 94.88 86 PHE A N 1
ATOM 655 C CA . PHE A 1 86 ? 8.425 5.613 -9.010 1.00 94.88 86 PHE A CA 1
ATOM 656 C C . PHE A 1 86 ? 7.813 6.219 -10.286 1.00 94.88 86 PHE A C 1
ATOM 658 O O . PHE A 1 86 ? 6.865 7.003 -10.197 1.00 94.88 86 PHE A O 1
ATOM 665 N N . PRO A 1 87 ? 8.338 5.869 -11.478 1.00 93.56 87 PRO A N 1
ATOM 666 C CA . PRO A 1 87 ? 7.925 6.458 -12.758 1.00 93.56 87 PRO A CA 1
ATOM 667 C C . PRO A 1 87 ? 6.424 6.353 -13.035 1.00 93.56 87 PRO A C 1
ATOM 669 O O . PRO A 1 87 ? 5.817 7.283 -13.558 1.00 93.56 87 PRO A O 1
ATOM 672 N N . ASN A 1 88 ? 5.814 5.244 -12.619 1.00 94.69 88 ASN A N 1
ATOM 673 C CA . ASN A 1 88 ? 4.388 5.001 -12.810 1.00 94.69 88 ASN A CA 1
ATOM 674 C C . ASN A 1 88 ? 3.516 5.687 -11.749 1.00 94.69 88 ASN A C 1
ATOM 676 O O . ASN A 1 88 ? 2.297 5.663 -11.855 1.00 94.69 88 ASN A O 1
ATOM 680 N N . GLY A 1 89 ? 4.114 6.302 -10.725 1.00 96.62 89 GLY A N 1
ATOM 681 C CA . GLY A 1 89 ? 3.409 6.959 -9.631 1.00 96.62 89 GLY A CA 1
ATOM 682 C C . GLY A 1 89 ? 3.022 6.025 -8.481 1.00 96.62 89 GLY A C 1
ATOM 683 O O . GLY A 1 89 ? 3.621 4.968 -8.255 1.00 96.62 89 GLY A O 1
ATOM 684 N N . GLY A 1 90 ? 2.031 6.469 -7.707 1.00 97.56 90 GLY A N 1
ATOM 685 C CA . GLY A 1 90 ? 1.571 5.773 -6.515 1.00 97.56 90 GLY A CA 1
ATOM 686 C C . GLY A 1 90 ? 0.490 6.529 -5.749 1.00 97.56 90 GLY A C 1
ATOM 687 O O . GLY A 1 90 ? -0.124 7.483 -6.233 1.00 97.56 90 GLY A O 1
ATOM 688 N N . PHE A 1 91 ? 0.262 6.087 -4.518 1.00 98.38 91 PHE A N 1
ATOM 689 C CA . PHE A 1 91 ? -0.680 6.678 -3.580 1.00 98.38 91 PHE A CA 1
ATOM 690 C C . PHE A 1 91 ? -0.137 6.617 -2.153 1.00 98.38 91 PHE A C 1
ATOM 692 O O . PHE A 1 91 ? 0.649 5.740 -1.781 1.00 98.38 91 PHE A O 1
ATOM 699 N N . LYS A 1 92 ? -0.607 7.532 -1.311 1.00 98.19 92 LYS A N 1
ATOM 700 C CA . LYS A 1 92 ? -0.345 7.494 0.122 1.00 98.19 92 LYS A CA 1
ATOM 701 C C . LYS A 1 92 ? -1.590 7.898 0.892 1.00 98.19 92 LYS A C 1
ATOM 703 O O . LYS A 1 92 ? -2.099 8.992 0.700 1.00 98.19 92 LYS A O 1
ATOM 708 N N . TYR A 1 93 ? -2.037 7.049 1.802 1.00 97.81 93 TYR A N 1
ATOM 709 C CA . TYR A 1 93 ? -3.137 7.340 2.716 1.00 97.81 93 TYR A CA 1
ATOM 710 C C . TYR A 1 93 ? -2.642 7.257 4.152 1.00 97.81 93 TYR A C 1
ATOM 712 O O . TYR A 1 93 ? -1.820 6.400 4.483 1.00 97.81 93 TYR A O 1
ATOM 720 N N . ASN A 1 94 ? -3.144 8.143 5.002 1.00 95.12 94 ASN A N 1
ATOM 721 C CA . ASN A 1 94 ? -2.817 8.163 6.418 1.00 95.12 94 ASN A CA 1
ATOM 722 C C . ASN A 1 94 ? -4.073 8.496 7.221 1.00 95.12 94 ASN A C 1
ATOM 724 O O . ASN A 1 94 ? -4.680 9.537 6.986 1.00 95.12 94 ASN A O 1
ATOM 728 N N . ASP A 1 95 ? -4.440 7.619 8.151 1.00 91.25 95 ASP A N 1
ATOM 729 C CA . ASP A 1 95 ? -5.601 7.787 9.034 1.00 91.25 95 ASP A CA 1
ATOM 730 C C . ASP A 1 95 ? -5.220 8.221 10.468 1.00 91.25 95 ASP A C 1
ATOM 732 O O . ASP A 1 95 ? -6.057 8.248 11.369 1.00 91.25 95 ASP A O 1
ATOM 736 N N . GLY A 1 96 ? -3.937 8.531 10.689 1.00 91.31 96 GLY A N 1
ATOM 737 C CA . GLY A 1 96 ? -3.340 8.872 11.981 1.00 91.31 96 GLY A CA 1
ATOM 738 C C . GLY A 1 96 ? -2.788 7.673 12.759 1.00 91.31 96 GLY A C 1
ATOM 739 O O . GLY A 1 96 ? -1.874 7.844 13.561 1.00 91.31 96 GLY A O 1
ATOM 740 N N . THR A 1 97 ? -3.287 6.460 12.511 1.00 93.81 97 THR A N 1
ATOM 741 C CA . THR A 1 97 ? -2.803 5.211 13.130 1.00 93.81 97 THR A CA 1
ATOM 742 C C . THR A 1 97 ? -2.017 4.357 12.138 1.00 93.81 97 THR A C 1
ATOM 744 O O . THR A 1 97 ? -0.991 3.772 12.491 1.00 93.81 97 THR A O 1
ATOM 747 N N . TYR A 1 98 ? -2.493 4.289 10.898 1.00 95.69 98 TYR A N 1
ATOM 748 C CA . TYR A 1 98 ? -1.934 3.517 9.808 1.00 95.69 98 TYR A CA 1
ATOM 749 C C . TYR A 1 98 ? -1.566 4.422 8.633 1.00 95.69 98 TYR A C 1
ATOM 751 O O . TYR A 1 98 ? -2.321 5.306 8.229 1.00 95.69 98 TYR A O 1
ATOM 759 N N . SER A 1 99 ? -0.404 4.149 8.044 1.00 96.81 99 SER A N 1
ATOM 760 C CA . SER A 1 99 ? 0.046 4.723 6.780 1.00 96.81 99 SER A CA 1
ATOM 761 C C . SER A 1 99 ? 0.075 3.625 5.726 1.00 96.81 99 SER A C 1
ATOM 763 O O . SER A 1 99 ? 0.830 2.663 5.855 1.00 96.81 99 SER A O 1
ATOM 765 N N . VAL A 1 100 ? -0.686 3.801 4.652 1.00 97.94 100 VAL A N 1
ATOM 766 C CA . VAL A 1 100 ? -0.698 2.910 3.489 1.00 97.94 100 VAL A CA 1
ATOM 767 C C . VAL A 1 100 ? -0.010 3.629 2.339 1.00 97.94 100 VAL A C 1
ATOM 769 O O . VAL A 1 100 ? -0.474 4.673 1.893 1.00 97.94 100 VAL A O 1
ATOM 772 N N . HIS A 1 101 ? 1.119 3.101 1.885 1.00 97.88 101 HIS A N 1
ATOM 773 C CA . HIS A 1 101 ? 1.934 3.692 0.830 1.00 97.88 101 HIS A CA 1
ATOM 774 C C . HIS A 1 101 ? 2.101 2.673 -0.289 1.00 97.88 101 HIS A C 1
ATOM 776 O O . HIS A 1 101 ? 2.812 1.688 -0.103 1.00 97.88 101 HIS A O 1
ATOM 782 N N . GLY A 1 102 ? 1.424 2.893 -1.414 1.00 98.00 102 GLY A N 1
ATOM 783 C CA . GLY A 1 102 ? 1.542 2.046 -2.594 1.00 98.00 102 GLY A CA 1
ATOM 784 C C . GLY A 1 102 ? 2.195 2.774 -3.755 1.00 98.00 102 GLY A C 1
ATOM 785 O O . GLY A 1 102 ? 2.053 3.987 -3.888 1.00 98.00 102 GLY A O 1
ATOM 786 N N . HIS A 1 103 ? 2.930 2.034 -4.570 1.00 97.81 103 HIS A N 1
ATOM 787 C CA . HIS A 1 103 ? 3.642 2.554 -5.733 1.00 97.81 103 HIS A CA 1
ATOM 788 C C . HIS A 1 103 ? 3.863 1.444 -6.767 1.00 97.81 103 HIS A C 1
ATOM 790 O O . HIS A 1 103 ? 3.786 0.257 -6.433 1.00 97.81 103 HIS A O 1
ATOM 796 N N . GLY A 1 104 ? 4.168 1.840 -8.004 1.00 96.88 104 GLY A N 1
ATOM 797 C CA . GLY A 1 104 ? 4.611 0.927 -9.063 1.00 96.88 104 GLY A CA 1
ATOM 798 C C . GLY A 1 104 ? 5.974 0.284 -8.773 1.00 96.88 104 GLY A C 1
ATOM 799 O O . GLY A 1 104 ? 6.551 0.466 -7.698 1.00 96.88 104 GLY A O 1
ATOM 800 N N . ALA A 1 105 ? 6.522 -0.462 -9.732 1.00 95.44 105 ALA A N 1
ATOM 801 C CA . ALA A 1 105 ? 7.866 -1.026 -9.589 1.00 95.44 105 ALA A CA 1
ATOM 802 C C . ALA A 1 105 ? 8.914 0.077 -9.340 1.00 95.44 105 ALA A C 1
ATOM 804 O O . ALA A 1 105 ? 8.840 1.166 -9.910 1.00 95.44 105 ALA A O 1
ATOM 805 N N . ASN A 1 106 ? 9.896 -0.205 -8.483 1.00 95.19 106 ASN A N 1
ATOM 806 C CA . ASN A 1 106 ? 11.002 0.699 -8.182 1.00 95.19 106 ASN A CA 1
ATOM 807 C C . ASN A 1 106 ? 12.234 0.313 -9.023 1.00 95.19 106 ASN A C 1
ATOM 809 O O . ASN A 1 106 ? 12.862 -0.710 -8.725 1.00 95.19 106 ASN A O 1
ATOM 813 N N . PRO A 1 107 ? 12.650 1.132 -10.008 1.00 94.69 107 PRO A N 1
ATOM 814 C CA . PRO A 1 107 ? 13.802 0.822 -10.857 1.00 94.69 107 PRO A CA 1
ATOM 815 C C . PRO A 1 107 ? 15.106 0.635 -10.068 1.00 94.69 107 PRO A C 1
ATOM 817 O O . PRO A 1 107 ? 15.916 -0.234 -10.379 1.00 94.69 107 PRO A O 1
ATOM 820 N N . ALA A 1 108 ? 15.301 1.380 -8.975 1.00 94.69 108 ALA A N 1
ATOM 821 C CA . ALA A 1 108 ? 16.484 1.213 -8.132 1.00 94.69 108 ALA A CA 1
ATOM 822 C C . ALA A 1 108 ? 16.490 -0.137 -7.391 1.00 94.69 108 ALA A C 1
ATOM 824 O O . ALA A 1 108 ? 17.560 -0.684 -7.112 1.00 94.69 108 ALA A O 1
ATOM 825 N N . ALA A 1 109 ? 15.310 -0.685 -7.073 1.00 94.25 109 ALA A N 1
ATOM 826 C CA . ALA A 1 109 ? 15.192 -2.026 -6.510 1.00 94.25 109 ALA A CA 1
ATOM 827 C C . ALA A 1 109 ? 15.454 -3.102 -7.570 1.00 94.25 109 ALA A C 1
ATOM 829 O O . ALA A 1 109 ? 16.077 -4.100 -7.238 1.00 94.25 109 ALA A O 1
ATOM 830 N N . GLN A 1 110 ? 15.065 -2.891 -8.832 1.00 94.19 110 GLN A N 1
ATOM 831 C CA . GLN A 1 110 ? 15.382 -3.821 -9.926 1.00 94.19 110 GLN A CA 1
ATOM 832 C C . GLN A 1 110 ? 16.887 -4.006 -10.111 1.00 94.19 110 GLN A C 1
ATOM 834 O O . GLN A 1 110 ? 17.348 -5.129 -10.284 1.00 94.19 110 GLN A O 1
ATOM 839 N N . VAL A 1 111 ? 17.660 -2.925 -9.992 1.00 94.81 111 VAL A N 1
ATOM 840 C CA . VAL A 1 111 ? 19.124 -2.985 -10.109 1.00 94.81 111 VAL A CA 1
ATOM 841 C C . VAL A 1 111 ? 19.769 -3.676 -8.903 1.00 94.81 111 VAL A C 1
ATOM 843 O O . VAL A 1 111 ? 20.673 -4.488 -9.067 1.00 94.81 111 VAL A O 1
ATOM 846 N N . LYS A 1 112 ? 19.335 -3.351 -7.678 1.00 95.00 112 LYS A N 1
ATOM 847 C CA . LYS A 1 112 ? 20.005 -3.815 -6.445 1.00 95.00 112 LYS A CA 1
ATOM 848 C C . LYS A 1 112 ? 19.480 -5.150 -5.911 1.00 95.00 112 LYS A C 1
ATOM 850 O O . LYS A 1 112 ? 20.226 -5.892 -5.283 1.00 95.00 112 LYS A O 1
ATOM 855 N N . PHE A 1 113 ? 18.196 -5.428 -6.116 1.00 95.38 113 PHE A N 1
ATOM 856 C CA . PHE A 1 113 ? 17.447 -6.550 -5.544 1.00 95.38 113 PHE A CA 1
ATOM 857 C C . PHE A 1 113 ? 16.417 -7.080 -6.566 1.00 95.38 113 PHE A C 1
ATOM 859 O O . PHE A 1 113 ? 15.207 -6.988 -6.322 1.00 95.38 113 PHE A O 1
ATOM 866 N N . PRO A 1 114 ? 16.857 -7.623 -7.716 1.00 95.06 114 PRO A N 1
ATOM 867 C CA . PRO A 1 114 ? 15.990 -7.931 -8.863 1.00 95.06 114 PRO A CA 1
ATOM 868 C C . PRO A 1 114 ? 14.850 -8.913 -8.555 1.00 95.06 114 PRO A C 1
ATOM 870 O O . PRO A 1 114 ? 13.813 -8.892 -9.212 1.00 95.06 114 PRO A O 1
ATOM 873 N N . THR A 1 115 ? 15.010 -9.758 -7.536 1.00 95.94 115 THR A N 1
ATOM 874 C CA . THR A 1 115 ? 14.004 -10.744 -7.112 1.00 95.94 115 THR A CA 1
ATOM 875 C C . THR A 1 115 ? 13.038 -10.224 -6.044 1.00 95.94 115 THR A C 1
ATOM 877 O O . THR A 1 115 ? 12.144 -10.953 -5.623 1.00 95.94 115 THR A O 1
ATOM 880 N N . SER A 1 116 ? 13.205 -8.982 -5.579 1.00 97.00 116 SER A N 1
ATOM 881 C CA . SER A 1 116 ? 12.338 -8.395 -4.554 1.00 97.00 116 SER A CA 1
ATOM 882 C C . SER A 1 116 ? 10.962 -8.017 -5.107 1.00 97.00 116 SER A C 1
ATOM 884 O O . SER A 1 116 ? 10.817 -7.648 -6.271 1.00 97.00 116 SER A O 1
ATOM 886 N N . ASN A 1 117 ? 9.944 -8.014 -4.247 1.00 97.44 117 ASN A N 1
ATOM 887 C CA . ASN A 1 117 ? 8.581 -7.624 -4.612 1.00 97.44 117 ASN A CA 1
ATOM 888 C C . ASN A 1 117 ? 8.542 -6.214 -5.225 1.00 97.44 117 ASN A C 1
ATOM 890 O O . ASN A 1 117 ? 7.884 -5.994 -6.237 1.00 97.44 117 ASN A O 1
ATOM 894 N N . ALA A 1 118 ? 9.289 -5.270 -4.640 1.00 95.62 118 ALA A N 1
ATOM 895 C CA . ALA A 1 118 ? 9.356 -3.884 -5.110 1.00 95.62 118 ALA A CA 1
ATOM 896 C C . ALA A 1 118 ? 10.079 -3.728 -6.460 1.00 95.62 118 ALA A C 1
ATOM 898 O O . ALA A 1 118 ? 9.905 -2.706 -7.122 1.00 95.62 118 ALA A O 1
ATOM 899 N N . ALA A 1 119 ? 10.895 -4.708 -6.861 1.00 96.00 119 ALA A N 1
ATOM 900 C CA . ALA A 1 119 ? 11.507 -4.763 -8.185 1.00 96.00 119 ALA A CA 1
ATOM 901 C C . ALA A 1 119 ? 10.557 -5.366 -9.229 1.00 96.00 119 ALA A C 1
ATOM 903 O O . ALA A 1 119 ? 10.490 -4.891 -10.362 1.00 96.00 119 ALA A O 1
ATOM 904 N N . GLN A 1 120 ? 9.822 -6.410 -8.845 1.00 95.38 120 GLN A N 1
ATOM 905 C CA . GLN A 1 120 ? 9.002 -7.200 -9.763 1.00 95.38 120 GLN A CA 1
ATOM 906 C C . GLN A 1 120 ? 7.686 -6.529 -10.151 1.00 95.38 120 GLN A C 1
ATOM 908 O O . GLN A 1 120 ? 7.098 -6.888 -11.169 1.00 95.38 120 GLN A O 1
ATOM 913 N N . GLY A 1 121 ? 7.201 -5.571 -9.362 1.00 95.94 121 GLY A N 1
ATOM 914 C CA . GLY A 1 121 ? 5.947 -4.923 -9.691 1.00 95.94 121 GLY A CA 1
ATOM 915 C C . GLY A 1 121 ? 5.425 -3.962 -8.634 1.00 95.94 121 GLY A C 1
ATOM 916 O O . GLY A 1 121 ? 6.159 -3.528 -7.741 1.00 95.94 121 GLY A O 1
ATOM 917 N N . PRO A 1 122 ? 4.132 -3.628 -8.741 1.00 98.00 122 PRO A N 1
ATOM 918 C CA . PRO A 1 122 ? 3.481 -2.707 -7.833 1.00 98.00 122 PRO A CA 1
ATOM 919 C C . PRO A 1 122 ? 3.371 -3.318 -6.444 1.00 98.00 122 PRO A C 1
ATOM 921 O O . PRO A 1 122 ? 3.021 -4.491 -6.272 1.00 98.00 122 PRO A O 1
ATOM 924 N N . THR A 1 123 ? 3.653 -2.510 -5.433 1.00 98.38 123 THR A N 1
ATOM 925 C CA . THR A 1 123 ? 3.621 -2.947 -4.039 1.00 98.38 123 THR A CA 1
ATOM 926 C C . THR A 1 123 ? 2.946 -1.915 -3.164 1.00 98.38 123 THR A C 1
ATOM 928 O O . THR A 1 123 ? 2.816 -0.743 -3.516 1.00 98.38 123 THR A O 1
ATOM 931 N N . VAL A 1 124 ? 2.504 -2.368 -2.000 1.00 98.56 124 VAL A N 1
ATOM 932 C CA . VAL A 1 124 ? 2.010 -1.521 -0.930 1.00 98.56 124 VAL A CA 1
ATOM 933 C C . VAL A 1 124 ? 2.728 -1.864 0.361 1.00 98.56 124 VAL A C 1
ATOM 935 O O . VAL A 1 124 ? 2.884 -3.028 0.725 1.00 98.56 124 VAL A O 1
ATOM 938 N N . ARG A 1 125 ? 3.133 -0.832 1.093 1.00 98.06 125 ARG A N 1
ATOM 939 C CA . ARG A 1 125 ? 3.535 -0.951 2.487 1.00 98.06 125 ARG A CA 1
ATOM 940 C C . ARG A 1 125 ? 2.429 -0.411 3.376 1.00 98.06 125 ARG A C 1
ATOM 942 O O . ARG A 1 125 ? 2.021 0.743 3.242 1.00 98.06 125 ARG A O 1
ATOM 949 N N . ILE A 1 126 ? 1.996 -1.236 4.320 1.00 98.12 126 ILE A N 1
ATOM 950 C CA . ILE A 1 126 ? 1.073 -0.853 5.385 1.00 98.12 126 ILE A CA 1
ATOM 951 C C . ILE A 1 126 ? 1.888 -0.730 6.671 1.00 98.12 126 ILE A C 1
ATOM 953 O O . ILE A 1 126 ? 2.419 -1.715 7.173 1.00 98.12 126 ILE A O 1
ATOM 957 N N . THR A 1 127 ? 2.008 0.481 7.199 1.00 97.94 127 THR A N 1
ATOM 958 C CA . THR A 1 127 ? 2.701 0.772 8.458 1.00 97.94 127 THR A CA 1
ATOM 959 C C . THR A 1 127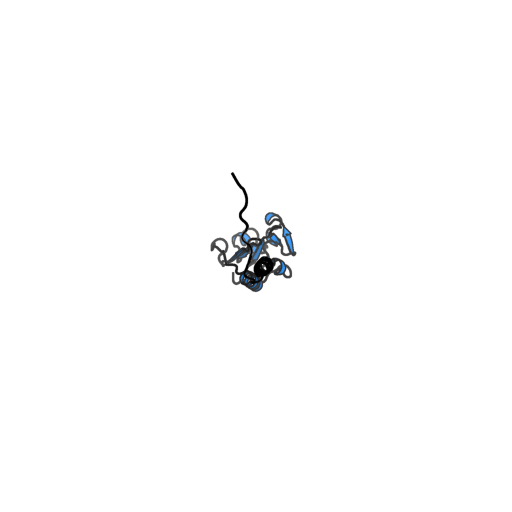 ? 1.677 1.126 9.529 1.00 97.94 127 THR A C 1
ATOM 961 O O . THR A 1 127 ? 0.749 1.876 9.258 1.00 97.94 127 THR A O 1
ATOM 964 N N . GLY A 1 128 ? 1.847 0.601 10.738 1.00 96.31 128 GLY A N 1
ATOM 965 C CA . GLY A 1 128 ? 1.001 0.850 11.900 1.00 96.31 128 GLY A CA 1
ATOM 966 C C . GLY A 1 128 ? 1.814 0.834 13.200 1.00 96.31 128 GLY A C 1
ATOM 967 O O . GLY A 1 128 ? 3.047 0.831 13.156 1.00 96.31 128 GLY A O 1
ATOM 968 N N . PRO A 1 129 ? 1.155 0.768 14.372 1.00 95.06 129 PRO A N 1
ATOM 969 C CA . PRO A 1 129 ? 1.829 0.889 15.670 1.00 95.06 129 PRO A CA 1
ATOM 970 C C . PRO A 1 129 ? 2.889 -0.186 15.948 1.00 95.06 129 PRO A C 1
ATOM 972 O O . PRO A 1 129 ? 3.816 0.042 16.716 1.00 95.06 129 PRO A O 1
ATOM 975 N N . LYS A 1 130 ? 2.760 -1.363 15.322 1.00 95.00 130 LYS A N 1
ATOM 976 C CA . LYS A 1 130 ? 3.679 -2.504 15.483 1.00 95.00 130 LYS A CA 1
ATOM 977 C C . LYS A 1 130 ? 4.753 -2.581 14.387 1.00 95.00 130 LYS A C 1
ATOM 979 O O . LYS A 1 130 ? 5.433 -3.594 14.262 1.00 95.00 130 LYS A O 1
ATOM 984 N N . GLY A 1 131 ? 4.898 -1.534 13.573 1.00 97.19 131 GLY A N 1
ATOM 985 C CA . GLY A 1 131 ? 5.804 -1.506 12.426 1.00 97.19 131 GLY A CA 1
ATOM 986 C C . GLY A 1 131 ? 5.073 -1.724 11.104 1.00 97.19 131 GLY A C 1
ATOM 987 O O . GLY A 1 131 ? 3.966 -1.231 10.919 1.00 97.19 131 GLY A O 1
ATOM 988 N N . SER A 1 132 ? 5.701 -2.410 10.154 1.00 98.25 132 SER A N 1
ATOM 989 C CA . SER A 1 132 ? 5.101 -2.727 8.854 1.00 98.25 132 SER A CA 1
ATOM 990 C C . SER A 1 132 ? 4.472 -4.114 8.866 1.00 98.25 132 SER A C 1
ATOM 992 O O . SER A 1 132 ? 5.050 -5.045 9.428 1.00 98.25 132 SER A O 1
ATOM 994 N N . LEU A 1 133 ? 3.299 -4.231 8.248 1.00 98.19 133 LEU A N 1
ATOM 995 C CA . LEU A 1 133 ? 2.680 -5.511 7.936 1.00 98.19 133 LEU A CA 1
ATOM 996 C C . LEU A 1 133 ? 3.523 -6.219 6.875 1.00 98.19 133 LEU A C 1
ATOM 998 O O . LEU A 1 133 ? 3.976 -5.579 5.923 1.00 98.19 133 LEU A O 1
ATOM 1002 N N . ARG A 1 134 ? 3.710 -7.523 7.041 1.00 98.25 134 ARG A N 1
ATOM 1003 C CA . ARG A 1 134 ? 4.451 -8.375 6.114 1.00 98.25 134 ARG A CA 1
ATOM 1004 C C . ARG A 1 134 ? 3.512 -9.250 5.285 1.00 98.25 134 ARG A C 1
ATOM 1006 O O . ARG A 1 134 ? 2.341 -9.425 5.622 1.00 98.25 134 ARG A O 1
ATOM 1013 N N . THR A 1 135 ? 4.033 -9.833 4.210 1.00 97.75 135 THR A N 1
ATOM 1014 C CA . THR A 1 135 ? 3.314 -10.787 3.350 1.00 97.75 135 THR A CA 1
ATOM 1015 C C . THR A 1 135 ? 2.835 -12.040 4.092 1.00 97.75 135 THR A C 1
ATOM 1017 O O . THR A 1 135 ? 1.845 -12.640 3.691 1.00 97.75 135 THR A O 1
ATOM 1020 N N . ASP A 1 136 ? 3.471 -12.425 5.195 1.00 96.75 136 ASP A N 1
ATOM 1021 C CA . ASP A 1 136 ? 3.027 -13.536 6.050 1.00 96.75 136 ASP A CA 1
ATOM 1022 C C . ASP A 1 136 ? 1.933 -13.136 7.067 1.00 96.75 136 ASP A C 1
ATOM 1024 O O . ASP A 1 136 ? 1.439 -13.974 7.818 1.00 96.75 136 ASP A O 1
ATOM 1028 N N . GLY A 1 137 ? 1.535 -11.858 7.099 1.00 96.19 137 GLY A N 1
ATOM 1029 C CA . GLY A 1 137 ? 0.545 -11.317 8.033 1.00 96.19 137 GLY A CA 1
ATOM 1030 C C . GLY A 1 137 ? 1.106 -10.882 9.387 1.00 96.19 137 GLY A C 1
ATOM 1031 O O . GLY A 1 137 ? 0.361 -10.350 10.214 1.00 96.19 137 GLY A O 1
ATOM 1032 N N . THR A 1 138 ? 2.406 -11.055 9.625 1.00 97.00 138 THR A N 1
ATOM 1033 C CA . THR A 1 138 ? 3.065 -10.572 10.840 1.00 97.00 138 THR A CA 1
ATOM 1034 C C . THR A 1 138 ? 3.359 -9.074 10.765 1.00 97.00 138 THR A C 1
ATOM 1036 O O . THR A 1 138 ? 3.347 -8.454 9.700 1.00 97.00 138 THR A O 1
ATOM 1039 N N . TRP A 1 139 ? 3.626 -8.471 11.924 1.00 97.69 139 TRP A N 1
ATOM 1040 C CA . TRP A 1 139 ? 4.054 -7.079 12.036 1.00 97.69 139 TRP A CA 1
ATOM 1041 C C . TRP A 1 139 ? 5.488 -7.010 12.550 1.00 97.69 139 TRP A C 1
ATOM 1043 O O . TRP A 1 139 ? 5.852 -7.748 13.466 1.00 97.69 139 TRP A O 1
ATOM 1053 N N . GLY A 1 140 ? 6.287 -6.086 12.020 1.00 97.62 140 GLY A N 1
ATOM 1054 C CA . GLY A 1 140 ? 7.603 -5.808 12.588 1.00 97.62 140 GLY A CA 1
ATOM 1055 C C . GLY A 1 140 ? 8.336 -4.623 11.961 1.00 97.62 140 GLY A C 1
ATOM 1056 O O . GLY A 1 140 ? 7.820 -3.960 11.057 1.00 97.62 140 GLY A O 1
ATOM 1057 N N . PRO A 1 141 ? 9.556 -4.312 12.434 1.00 97.56 141 PRO A N 1
ATOM 1058 C CA . PRO A 1 141 ? 10.345 -3.206 11.903 1.00 97.56 141 PRO A CA 1
ATOM 1059 C C . PRO A 1 141 ? 10.638 -3.399 10.414 1.00 97.56 141 PRO A C 1
ATOM 1061 O O . PRO A 1 141 ? 11.100 -4.464 10.012 1.00 97.56 141 PRO A O 1
ATOM 1064 N N . PHE A 1 142 ? 10.462 -2.355 9.599 1.00 95.88 142 PHE A N 1
ATOM 1065 C CA . PHE A 1 142 ? 10.707 -2.429 8.151 1.00 95.88 142 PHE A CA 1
ATOM 1066 C C . PHE A 1 142 ? 12.107 -2.968 7.811 1.00 95.88 142 PHE A C 1
ATOM 1068 O O . PHE A 1 142 ? 12.250 -3.810 6.937 1.00 95.88 142 PHE A O 1
ATOM 1075 N N . LYS A 1 143 ? 13.136 -2.530 8.548 1.00 95.06 143 LYS A N 1
ATOM 1076 C CA . LYS A 1 143 ? 14.528 -2.948 8.315 1.00 95.06 143 LYS A CA 1
ATOM 1077 C C . LYS A 1 143 ? 14.776 -4.445 8.541 1.00 95.06 143 LYS A C 1
ATOM 1079 O O . LYS A 1 143 ? 15.740 -4.957 7.993 1.00 95.06 143 LYS A O 1
ATOM 1084 N N . SER A 1 144 ? 13.946 -5.118 9.343 1.00 96.50 144 SER A N 1
ATOM 1085 C CA . SER A 1 144 ? 14.109 -6.554 9.624 1.00 96.50 144 SER A CA 1
ATOM 1086 C C . SER A 1 144 ? 13.724 -7.436 8.439 1.00 96.50 144 SER A C 1
ATOM 1088 O O . SER A 1 144 ? 14.289 -8.507 8.275 1.00 96.50 144 SER A O 1
ATOM 1090 N N . ASP A 1 145 ? 12.780 -6.975 7.616 1.00 96.69 145 ASP A N 1
ATOM 1091 C CA . ASP A 1 145 ? 12.364 -7.653 6.392 1.00 96.69 145 ASP A CA 1
ATOM 1092 C C . ASP A 1 145 ? 11.760 -6.631 5.411 1.00 96.69 145 ASP A C 1
ATOM 1094 O O . ASP A 1 145 ? 10.537 -6.445 5.347 1.00 96.69 145 ASP A O 1
ATOM 1098 N N . PRO A 1 146 ? 12.612 -5.914 4.654 1.00 96.25 146 PRO A N 1
ATOM 1099 C CA . PRO A 1 146 ? 12.144 -4.934 3.685 1.00 96.25 146 PRO A CA 1
ATOM 1100 C C . PRO A 1 146 ? 11.319 -5.560 2.563 1.00 96.25 146 PRO A C 1
ATOM 1102 O O . PRO A 1 146 ? 10.412 -4.906 2.054 1.00 96.25 146 PRO A O 1
ATOM 1105 N N . ASN A 1 147 ? 11.625 -6.796 2.158 1.00 97.69 147 ASN A N 1
ATOM 1106 C CA . ASN A 1 147 ? 10.943 -7.447 1.044 1.00 97.69 147 ASN A CA 1
ATOM 1107 C C . ASN A 1 147 ? 9.528 -7.885 1.439 1.00 97.69 147 ASN A C 1
ATOM 1109 O O . ASN A 1 147 ? 8.573 -7.556 0.737 1.00 97.69 147 ASN A O 1
ATOM 1113 N N . GLY A 1 148 ? 9.373 -8.543 2.590 1.00 97.19 148 GLY A N 1
ATOM 1114 C CA . GLY A 1 148 ? 8.063 -8.927 3.112 1.00 97.19 148 GLY A CA 1
ATOM 1115 C C . GLY A 1 148 ? 7.185 -7.723 3.450 1.00 97.19 148 GLY A C 1
ATOM 1116 O O . GLY A 1 148 ? 5.970 -7.798 3.296 1.00 97.19 148 GLY A O 1
ATOM 1117 N N . ALA A 1 149 ? 7.770 -6.583 3.834 1.00 97.94 149 ALA A N 1
ATOM 1118 C CA . ALA A 1 149 ? 7.026 -5.343 4.065 1.00 97.94 149 ALA A CA 1
ATOM 1119 C C . ALA A 1 149 ? 6.556 -4.629 2.778 1.00 97.94 149 ALA A C 1
ATOM 1121 O O . ALA A 1 149 ? 5.687 -3.756 2.850 1.00 97.94 149 ALA A O 1
ATOM 1122 N N . HIS A 1 150 ? 7.117 -4.964 1.612 1.00 98.00 150 HIS A N 1
ATOM 1123 C CA . HIS A 1 150 ? 6.578 -4.555 0.313 1.00 98.00 150 HIS A CA 1
ATOM 1124 C C . HIS A 1 150 ? 5.618 -5.636 -0.177 1.00 98.00 150 HIS A C 1
ATOM 1126 O O . HIS A 1 150 ? 5.999 -6.563 -0.891 1.00 98.00 150 HIS A O 1
ATOM 1132 N N . ILE A 1 151 ? 4.359 -5.522 0.231 1.00 98.62 151 ILE A N 1
ATOM 1133 C CA . ILE A 1 151 ? 3.322 -6.496 -0.096 1.00 98.62 151 ILE A CA 1
ATOM 1134 C C . ILE A 1 151 ? 2.922 -6.310 -1.568 1.00 98.62 151 ILE A C 1
ATOM 1136 O O . ILE A 1 151 ? 2.581 -5.187 -1.948 1.00 98.62 151 ILE A O 1
ATOM 1140 N N . PRO A 1 152 ? 2.922 -7.361 -2.408 1.00 98.44 152 PRO A N 1
ATOM 1141 C CA . PRO A 1 152 ? 2.462 -7.260 -3.789 1.00 98.44 152 PRO A CA 1
ATOM 1142 C C . PRO A 1 152 ? 1.040 -6.697 -3.892 1.00 98.44 152 PRO A C 1
ATOM 1144 O O . PRO A 1 152 ? 0.113 -7.176 -3.226 1.00 98.44 152 PRO A O 1
ATOM 1147 N N . LEU A 1 153 ? 0.876 -5.695 -4.755 1.00 98.31 153 LEU A N 1
ATOM 1148 C CA . LEU A 1 153 ? -0.373 -4.974 -4.957 1.00 98.31 153 LEU A CA 1
ATOM 1149 C C . LEU A 1 153 ? -1.031 -5.408 -6.271 1.00 98.31 153 LEU A C 1
ATOM 1151 O O . LEU A 1 153 ? -0.643 -4.992 -7.361 1.00 98.31 153 LEU A O 1
ATOM 1155 N N . LYS A 1 154 ? -2.050 -6.259 -6.167 1.00 97.69 154 LYS A N 1
ATOM 1156 C CA . LYS A 1 154 ? -2.825 -6.738 -7.314 1.00 97.69 154 LYS A CA 1
ATOM 1157 C C . LYS A 1 154 ? -3.695 -5.630 -7.895 1.00 97.69 154 LYS A C 1
ATOM 1159 O O . LYS A 1 154 ? -4.235 -4.809 -7.155 1.00 97.69 154 LYS A O 1
ATOM 1164 N N . ASN A 1 155 ? -3.891 -5.679 -9.214 1.00 96.94 155 ASN A N 1
ATOM 1165 C CA . ASN A 1 155 ? -4.777 -4.773 -9.951 1.00 96.94 155 ASN A CA 1
ATOM 1166 C C . ASN A 1 155 ? -4.425 -3.282 -9.763 1.00 96.94 155 ASN A C 1
ATOM 1168 O O . ASN A 1 155 ? -5.294 -2.414 -9.864 1.00 96.94 155 ASN A O 1
ATOM 1172 N N . SER A 1 156 ? -3.154 -2.995 -9.458 1.00 96.69 156 SER A N 1
ATOM 1173 C CA . SER A 1 156 ? -2.604 -1.641 -9.441 1.00 96.69 156 SER A CA 1
ATOM 1174 C C . SER A 1 156 ? -2.484 -1.103 -10.870 1.00 96.69 156 SER A C 1
ATOM 1176 O O . SER A 1 156 ? -2.025 -1.847 -11.737 1.00 96.69 156 SER A O 1
ATOM 1178 N N . P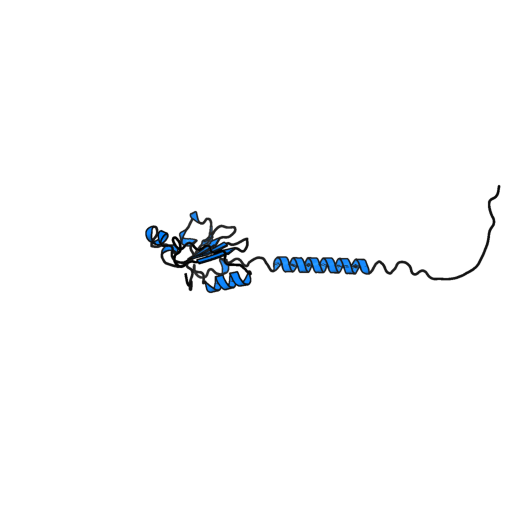RO A 1 157 ? -2.861 0.163 -11.123 1.00 95.00 157 PRO A N 1
ATOM 1179 C CA . PRO A 1 157 ? -2.579 0.838 -12.389 1.00 95.00 157 PRO A CA 1
ATOM 1180 C C . PRO A 1 157 ? -1.165 1.444 -12.450 1.00 95.00 157 PRO A C 1
ATOM 1182 O O . PRO A 1 157 ? -0.726 1.836 -13.527 1.00 95.00 157 PRO A O 1
ATOM 1185 N N . TYR A 1 158 ? -0.495 1.569 -11.300 1.00 93.56 158 TYR A N 1
ATOM 1186 C CA . TYR A 1 158 ? 0.910 1.976 -11.168 1.00 93.56 158 TYR A CA 1
ATOM 1187 C C . TYR A 1 158 ? 1.819 0.776 -11.376 1.00 93.56 158 TYR A C 1
ATOM 1189 O O . TYR A 1 158 ? 1.373 -0.293 -10.905 1.00 93.56 158 TYR A O 1
#

pLDDT: mean 79.67, std 24.05, range [32.47, 98.62]

Radius of gyration: 33.55 Å; chains: 1; bounding box: 79×69×89 Å